Protein AF-K0KFV4-F1 (afdb_monomer_lite)

Secondary structure (DSSP, 8-state):
------------------PPPPP----SEEEEEEEEE-S-TTTTTPEEEEEEEETTEEEEEEESSPPPEEEETTTTEEEE--S-SS-EEEEE--SSSS-BEEEEPPPS-PPPEEEETTEEEETTB--EEEEE----TT-GGGTS-EEEEPPTT----TT-EEEEEEEEEEEE-

Sequence (173 aa):
MKLSTVLTLAVSIIGYASAAPAPFTPDPVNNVQFFVESENPNVQGKSLHHRHEGAAVDFVFLGDAPATFKYDYKTDVITADVGTEYPLYFSVLSGVEFPTLQVSAASSYYTKWAVEDGYLTGNGSSNFIAAKNTGDPYNYSKDSFQVALFPEGGIPGRYVTDVTDVKIKVVYV

Radius of gyration: 25.88 Å; chains: 1; bounding box: 90×56×62 Å

Foldseek 3Di:
DDDDDDDDDDDDDPDDPPDDPDPDDDDQKFKKWKFKPFPDPVRHGWTWDWADLDPQKTFIFTHNDTFIWIAGPVQQWIWHCPPDPDTWTFAWCPPDLFRTTMTGHDDPDGWRWDQDPQWIDTPNFQFKKWWAPLPRNVRPSPPTTTIHTDDVPDDHDPRIHPITTIIMGMDTD

pLDDT: mean 85.55, std 17.02, range [38.97, 98.62]

Structure (mmCIF, N/CA/C/O backbone):
data_AF-K0KFV4-F1
#
_entry.id   AF-K0KFV4-F1
#
loop_
_atom_site.group_PDB
_atom_site.id
_atom_site.type_symbol
_atom_site.label_atom_id
_atom_site.label_alt_id
_atom_site.label_comp_id
_atom_site.label_asym_id
_atom_site.label_entity_id
_atom_site.label_seq_id
_atom_site.pdbx_PDB_ins_code
_atom_site.Cartn_x
_atom_site.Cartn_y
_atom_site.Cartn_z
_atom_site.occupancy
_atom_site.B_iso_or_equiv
_atom_site.auth_seq_id
_atom_site.auth_comp_id
_atom_site.auth_asym_id
_atom_site.auth_atom_id
_atom_site.pdbx_PDB_model_num
ATOM 1 N N . MET A 1 1 ? -73.639 -41.972 44.871 1.00 43.78 1 MET A N 1
ATOM 2 C CA . MET A 1 1 ? -73.043 -41.697 43.542 1.00 43.78 1 MET A CA 1
ATOM 3 C C . MET A 1 1 ? -72.152 -40.471 43.656 1.00 43.78 1 MET A C 1
ATOM 5 O O . MET A 1 1 ? -72.459 -39.595 44.449 1.00 43.78 1 MET A O 1
ATOM 9 N N . LYS A 1 2 ? -70.999 -40.513 42.988 1.00 41.69 2 LYS A N 1
ATOM 10 C CA . LYS A 1 2 ? -69.770 -39.762 43.288 1.00 41.69 2 LYS A CA 1
ATOM 11 C C . LYS A 1 2 ? -69.844 -38.283 42.863 1.00 41.69 2 LYS A C 1
ATOM 13 O O . LYS A 1 2 ? -70.244 -38.007 41.738 1.00 41.69 2 LYS A O 1
ATOM 18 N N . LEU A 1 3 ? -69.410 -37.374 43.744 1.00 42.06 3 LEU A N 1
ATOM 19 C CA . LEU A 1 3 ? -69.014 -36.002 43.402 1.00 42.06 3 LEU A CA 1
ATOM 20 C C . LEU A 1 3 ? -67.620 -36.048 42.761 1.00 42.06 3 LEU A C 1
ATOM 22 O O . LEU A 1 3 ? -66.689 -36.573 43.371 1.00 42.06 3 LEU A O 1
ATOM 26 N N . SER A 1 4 ? -67.478 -35.498 41.557 1.00 42.34 4 SER A N 1
ATOM 27 C CA . SER A 1 4 ? -66.183 -35.337 40.891 1.00 42.34 4 SER A CA 1
ATOM 28 C C . SER A 1 4 ? -65.688 -33.906 41.075 1.00 42.34 4 SER A C 1
ATOM 30 O O . SER A 1 4 ? -66.214 -32.973 40.474 1.00 42.34 4 SER A O 1
ATOM 32 N N . THR A 1 5 ? -64.674 -33.748 41.920 1.00 44.12 5 THR A N 1
ATOM 33 C CA . THR A 1 5 ? -63.885 -32.522 42.071 1.00 44.12 5 THR A CA 1
ATOM 34 C C . THR A 1 5 ? -63.001 -32.343 40.837 1.00 44.12 5 THR A C 1
ATOM 36 O O . THR A 1 5 ? -62.187 -33.213 40.533 1.00 44.12 5 THR A O 1
ATOM 39 N N . VAL A 1 6 ? -63.145 -31.222 40.130 1.00 42.00 6 VAL A N 1
ATOM 40 C CA . VAL A 1 6 ? -62.223 -30.819 39.059 1.00 42.00 6 VAL A CA 1
ATOM 41 C C . VAL A 1 6 ? -61.105 -29.993 39.693 1.00 42.00 6 VAL A C 1
ATOM 43 O O . VAL A 1 6 ? -61.365 -28.950 40.288 1.00 42.00 6 VAL A O 1
ATOM 46 N N . LEU A 1 7 ? -59.869 -30.483 39.601 1.00 40.75 7 LEU A N 1
ATOM 47 C CA . LEU A 1 7 ? -58.668 -29.784 40.052 1.00 40.75 7 LEU A CA 1
ATOM 48 C C . LEU A 1 7 ? -58.060 -29.041 38.854 1.00 40.75 7 LEU A C 1
ATOM 50 O O . LEU A 1 7 ? -57.550 -29.669 37.928 1.00 40.75 7 LEU A O 1
ATOM 54 N N . THR A 1 8 ? -58.127 -27.712 38.856 1.00 38.97 8 THR A N 1
ATOM 55 C CA . THR A 1 8 ? -57.483 -26.876 37.834 1.00 38.97 8 THR A CA 1
ATOM 56 C C . THR A 1 8 ? -56.013 -26.677 38.199 1.00 38.97 8 THR A C 1
ATOM 58 O O . THR A 1 8 ? -55.700 -26.049 39.208 1.00 38.97 8 THR A O 1
ATOM 61 N N . LEU A 1 9 ? -55.101 -27.208 37.383 1.00 41.72 9 LEU A N 1
ATOM 62 C CA . LEU A 1 9 ? -53.668 -26.916 37.461 1.00 41.72 9 LEU A CA 1
ATOM 63 C C . LEU A 1 9 ? -53.401 -25.532 36.853 1.00 41.72 9 LEU A C 1
ATOM 65 O O . LEU A 1 9 ? -53.598 -25.331 35.657 1.00 41.72 9 LEU A O 1
ATOM 69 N N . ALA A 1 10 ? -52.940 -24.583 37.667 1.00 44.22 10 ALA A N 1
ATOM 70 C CA . ALA A 1 10 ? -52.360 -23.339 37.173 1.00 44.22 10 ALA A CA 1
ATOM 71 C C . ALA A 1 10 ? -50.911 -23.610 36.738 1.00 44.22 10 ALA A C 1
ATOM 73 O O . ALA A 1 10 ? -50.056 -23.914 37.567 1.00 44.22 10 ALA A O 1
ATOM 74 N N . VAL A 1 11 ? -50.638 -23.518 35.436 1.00 48.72 11 VAL A N 1
ATOM 75 C CA . VAL A 1 11 ? -49.274 -23.523 34.893 1.00 48.72 11 VAL A CA 1
ATOM 76 C C . VAL A 1 11 ? -48.764 -22.085 34.915 1.00 48.72 11 VAL A C 1
ATOM 78 O O . VAL A 1 11 ? -49.285 -21.230 34.200 1.00 48.72 11 VAL A O 1
ATOM 81 N N . SER A 1 12 ? -47.758 -21.799 35.739 1.00 52.12 12 SER A N 1
ATOM 82 C CA . SER A 1 12 ? -47.008 -20.547 35.669 1.00 52.12 12 SER A CA 1
ATOM 83 C C . SER A 1 12 ? -45.965 -20.648 34.556 1.00 52.12 12 SER A C 1
ATOM 85 O O . SER A 1 12 ? -45.020 -21.431 34.625 1.00 52.12 12 SER A O 1
ATOM 87 N N . ILE A 1 13 ? -46.142 -19.852 33.504 1.00 51.62 13 ILE A N 1
ATOM 88 C CA . ILE A 1 13 ? -45.146 -19.699 32.445 1.00 51.62 13 ILE A CA 1
ATOM 89 C C . ILE A 1 13 ? -44.094 -18.722 32.976 1.00 51.62 13 ILE A C 1
ATOM 91 O O . ILE A 1 13 ? -44.358 -17.527 33.104 1.00 51.62 13 ILE A O 1
ATOM 95 N N . ILE A 1 14 ? -42.909 -19.224 33.325 1.00 54.97 14 ILE A N 1
ATOM 96 C CA . ILE A 1 14 ? -41.745 -18.372 33.580 1.00 54.97 14 ILE A CA 1
ATOM 97 C C . ILE A 1 14 ? -41.315 -17.822 32.218 1.00 54.97 14 ILE A C 1
ATOM 99 O O . ILE A 1 14 ? -40.733 -18.532 31.401 1.00 54.97 14 ILE A O 1
ATOM 103 N N . GLY A 1 15 ? -41.665 -16.566 31.947 1.00 43.72 15 GLY A N 1
ATOM 104 C CA . GLY A 1 15 ? -41.166 -15.843 30.787 1.00 43.72 15 GLY A CA 1
ATOM 105 C C . GLY A 1 15 ? -39.680 -15.564 30.968 1.00 43.72 15 GLY A C 1
ATOM 106 O O . GLY A 1 15 ? -39.303 -14.683 31.737 1.00 43.72 15 GLY A O 1
ATOM 107 N N . TYR A 1 16 ? -38.829 -16.298 30.255 1.00 49.50 16 TYR A N 1
ATOM 108 C CA . TYR A 1 16 ? -37.468 -15.845 30.009 1.00 49.50 16 TYR A CA 1
ATOM 109 C C . TYR A 1 16 ? -37.566 -14.666 29.042 1.00 49.50 16 TYR A C 1
ATOM 111 O O . TYR A 1 16 ? -37.815 -14.849 27.852 1.00 49.50 16 TYR A O 1
ATOM 119 N N . ALA A 1 17 ? -37.411 -13.444 29.548 1.00 55.28 17 ALA A N 1
ATOM 120 C CA . ALA A 1 17 ? -37.106 -12.317 28.684 1.00 55.28 17 ALA A CA 1
ATOM 121 C C . ALA A 1 17 ? -35.720 -12.584 28.083 1.00 55.28 17 ALA A C 1
ATOM 123 O O . ALA A 1 17 ? -34.704 -12.375 28.745 1.00 55.28 17 ALA A O 1
ATOM 124 N N . SER A 1 18 ? -35.658 -13.101 26.853 1.00 60.28 18 SER A N 1
ATOM 125 C CA . SER A 1 18 ? -34.411 -13.063 26.098 1.00 60.28 18 SER A CA 1
ATOM 126 C C . SER A 1 18 ? -34.146 -11.592 25.806 1.00 60.28 18 SER A C 1
ATOM 128 O O . SER A 1 18 ? -34.870 -10.981 25.015 1.00 60.28 18 SER A O 1
ATOM 130 N N . ALA A 1 19 ? -33.159 -11.000 26.477 1.00 64.50 19 ALA A N 1
ATOM 131 C CA . ALA A 1 19 ? -32.639 -9.710 26.056 1.00 64.50 19 ALA A CA 1
ATOM 132 C C . ALA A 1 19 ? -32.320 -9.814 24.558 1.00 64.50 19 ALA A C 1
ATOM 134 O O . ALA A 1 19 ? -31.672 -10.775 24.133 1.00 64.50 19 ALA A O 1
ATOM 135 N N . ALA A 1 20 ? -32.828 -8.874 23.758 1.00 66.00 20 ALA A N 1
ATOM 136 C CA . ALA A 1 20 ? -32.397 -8.760 22.373 1.00 66.00 20 ALA A CA 1
ATOM 137 C C . ALA A 1 20 ? -30.859 -8.705 22.368 1.00 66.00 20 ALA A C 1
ATOM 139 O O . ALA A 1 20 ? -30.292 -8.050 23.252 1.00 66.00 20 ALA A O 1
ATOM 140 N N . PRO A 1 21 ? -30.174 -9.406 21.445 1.00 56.97 21 PRO A N 1
ATOM 141 C CA . PRO A 1 21 ? -28.728 -9.295 21.349 1.00 56.97 21 PRO A CA 1
ATOM 142 C C . PRO A 1 21 ? -28.376 -7.812 21.241 1.00 56.97 21 PRO A C 1
ATOM 144 O O . PRO A 1 21 ? -29.021 -7.073 20.490 1.00 56.97 21 PRO A O 1
ATOM 147 N N . ALA A 1 22 ? -27.407 -7.367 22.044 1.00 53.81 22 ALA A N 1
ATOM 148 C CA . ALA A 1 22 ? -26.906 -6.007 21.947 1.00 53.81 22 ALA A CA 1
ATOM 149 C C . ALA A 1 22 ? -26.547 -5.726 20.475 1.00 53.81 22 ALA A C 1
ATOM 151 O O . ALA A 1 22 ? -26.015 -6.625 19.811 1.00 53.81 22 ALA A O 1
ATOM 152 N N . PRO A 1 23 ? -26.860 -4.532 19.938 1.00 61.06 23 PRO A N 1
ATOM 153 C CA . PRO A 1 23 ? -26.432 -4.179 18.594 1.00 61.06 23 PRO A CA 1
ATOM 154 C C . PRO A 1 23 ? -24.923 -4.398 18.498 1.00 61.06 23 PRO A C 1
ATOM 156 O O . PRO A 1 23 ? -24.191 -4.063 19.430 1.00 61.06 23 PRO A O 1
ATOM 159 N N . PHE A 1 24 ? -24.471 -4.995 17.396 1.00 57.28 24 PHE A N 1
ATOM 160 C CA . PHE A 1 24 ? -23.051 -5.138 17.108 1.00 57.28 24 PHE A CA 1
ATOM 161 C C . PHE A 1 24 ? -22.406 -3.749 17.164 1.00 57.28 24 PHE A C 1
ATOM 163 O O . PHE A 1 24 ? -22.603 -2.922 16.276 1.00 57.28 24 PHE A O 1
ATOM 170 N N . THR A 1 25 ? -21.678 -3.476 18.241 1.00 51.31 25 THR A N 1
ATOM 171 C CA . THR A 1 25 ? -20.702 -2.394 18.296 1.00 51.31 25 THR A CA 1
ATOM 172 C C . THR A 1 25 ? -19.400 -2.984 17.775 1.00 51.31 25 THR A C 1
ATOM 174 O O . THR A 1 25 ? -18.819 -3.802 18.493 1.00 51.31 25 THR A O 1
ATOM 177 N N . PRO A 1 26 ? -18.952 -2.644 16.552 1.00 54.62 26 PRO A N 1
ATOM 178 C CA . PRO A 1 26 ? -17.615 -3.021 16.117 1.00 54.62 26 PRO A CA 1
ATOM 179 C C . PRO A 1 26 ? -16.592 -2.527 17.148 1.00 54.62 26 PRO A C 1
ATOM 181 O O . PRO A 1 26 ? -16.799 -1.502 17.801 1.00 54.62 26 PRO A O 1
ATOM 184 N N . ASP A 1 27 ? -15.488 -3.247 17.312 1.00 61.19 27 ASP A N 1
ATOM 185 C CA . ASP A 1 27 ? -14.355 -2.783 18.120 1.00 61.19 27 ASP A CA 1
ATOM 186 C C . ASP A 1 27 ? -13.696 -1.593 17.394 1.00 61.19 27 ASP A C 1
ATOM 188 O O . ASP A 1 27 ? -13.533 -1.729 16.181 1.00 61.19 27 ASP A O 1
ATOM 192 N N . PRO A 1 28 ? -13.402 -0.417 18.014 1.00 76.62 28 PRO A N 1
ATOM 193 C CA . PRO A 1 28 ? -12.776 0.772 17.386 1.00 76.62 28 PRO A CA 1
ATOM 194 C C . PRO A 1 28 ? -11.650 0.476 16.407 1.00 76.62 28 PRO A C 1
ATOM 196 O O . PRO A 1 28 ? -11.439 1.202 15.437 1.00 76.62 28 PRO A O 1
ATOM 199 N N . VAL A 1 29 ? -10.926 -0.594 16.703 1.00 84.75 29 VAL A N 1
ATOM 200 C CA . VAL A 1 29 ? -9.755 -1.030 15.979 1.00 84.75 29 VAL A CA 1
ATOM 201 C C . VAL A 1 29 ? -9.970 -2.475 15.569 1.00 84.75 29 VAL A C 1
ATOM 203 O O . VAL A 1 29 ? -10.266 -3.317 16.411 1.00 84.75 29 VAL A O 1
ATOM 206 N N . ASN A 1 30 ? -9.806 -2.772 14.283 1.00 92.19 30 ASN A N 1
ATOM 207 C CA . ASN A 1 30 ? -9.942 -4.134 13.770 1.00 92.19 30 ASN A CA 1
ATOM 208 C C . ASN A 1 30 ? -8.645 -4.586 13.120 1.00 92.19 30 ASN A C 1
ATOM 210 O O . ASN A 1 30 ? -7.966 -3.792 12.463 1.00 92.19 30 ASN A O 1
ATOM 214 N N . ASN A 1 31 ? -8.333 -5.873 13.264 1.00 95.44 31 ASN A N 1
ATOM 215 C CA . ASN A 1 31 ? -7.305 -6.474 12.438 1.00 95.44 31 ASN A CA 1
ATOM 216 C C . ASN A 1 31 ? -7.851 -6.643 11.021 1.00 95.44 31 ASN A C 1
ATOM 218 O O . ASN A 1 31 ? -8.980 -7.095 10.818 1.00 95.44 31 ASN A O 1
ATOM 222 N N . VAL A 1 32 ? -7.045 -6.258 10.042 1.00 97.31 32 VAL A N 1
ATOM 223 C CA . VAL A 1 32 ? -7.392 -6.328 8.629 1.00 97.31 32 VAL A CA 1
ATOM 224 C C . VAL A 1 32 ? -6.245 -6.910 7.821 1.00 97.31 32 VAL A C 1
ATOM 226 O O . VAL A 1 32 ? -5.068 -6.743 8.145 1.00 97.31 32 VAL A O 1
ATOM 229 N N . GLN A 1 33 ? -6.613 -7.580 6.740 1.00 98.25 33 GLN A N 1
ATOM 230 C CA . GLN A 1 33 ? -5.727 -8.051 5.690 1.00 98.25 33 GLN A CA 1
ATOM 231 C C . GLN A 1 33 ? -6.226 -7.519 4.349 1.00 98.25 33 GLN A C 1
ATOM 233 O O . GLN A 1 33 ? -7.419 -7.264 4.165 1.00 98.25 33 GLN A O 1
ATOM 238 N N . PHE A 1 34 ? -5.303 -7.353 3.409 1.00 98.56 34 PHE A N 1
ATOM 239 C CA . PHE A 1 34 ? -5.579 -6.721 2.126 1.00 98.56 34 PHE A CA 1
ATOM 240 C C . PHE A 1 34 ? -5.280 -7.664 0.972 1.00 98.56 34 PHE A C 1
ATOM 242 O O . PHE A 1 34 ? -4.218 -8.290 0.944 1.00 98.56 34 PHE A O 1
ATOM 249 N N . PHE A 1 35 ? -6.194 -7.717 0.006 1.00 98.62 35 PHE A N 1
ATOM 250 C CA . PHE A 1 35 ? -6.098 -8.568 -1.177 1.00 98.62 35 PHE A CA 1
ATOM 251 C C . PHE A 1 35 ? -6.390 -7.772 -2.445 1.00 98.62 35 PHE A C 1
ATOM 253 O O . PHE A 1 35 ? -7.234 -6.881 -2.448 1.00 98.62 35 PHE A O 1
ATOM 260 N N . VAL A 1 36 ? -5.700 -8.104 -3.528 1.00 98.44 36 VAL A N 1
ATOM 261 C CA . VAL A 1 36 ? -5.855 -7.456 -4.827 1.00 98.44 36 VAL A CA 1
ATOM 262 C C . VAL A 1 36 ? -7.023 -8.052 -5.597 1.00 98.44 36 VAL A C 1
ATOM 264 O O . VAL A 1 36 ? -7.137 -9.270 -5.746 1.00 98.44 36 VAL A O 1
ATOM 267 N N . GLU A 1 37 ? -7.834 -7.167 -6.163 1.00 98.56 37 GLU A N 1
ATOM 268 C CA . GLU A 1 37 ? -8.728 -7.457 -7.276 1.00 98.56 37 GLU A CA 1
ATOM 269 C C . GLU A 1 37 ? -8.249 -6.700 -8.525 1.00 98.56 37 GLU A C 1
ATOM 271 O O . GLU A 1 37 ? -7.989 -5.499 -8.471 1.00 98.56 37 GLU A O 1
ATOM 276 N N . SER A 1 38 ? -8.071 -7.404 -9.640 1.00 98.12 38 SER A N 1
ATOM 277 C CA . SER A 1 38 ? -7.545 -6.882 -10.900 1.00 98.12 38 SER A CA 1
ATOM 278 C C . SER A 1 38 ? -7.939 -7.787 -12.067 1.00 98.12 38 SER A C 1
ATOM 280 O O . SER A 1 38 ? -8.116 -8.994 -11.911 1.00 98.12 38 SER A O 1
ATOM 282 N N . GLU A 1 39 ? -8.005 -7.222 -13.268 1.00 97.75 39 GLU A N 1
ATOM 283 C CA . GLU A 1 39 ? -8.166 -8.002 -14.500 1.00 97.75 39 GLU A CA 1
ATOM 284 C C . GLU A 1 39 ? -6.880 -8.756 -14.884 1.00 97.75 39 GLU A C 1
ATOM 286 O O . GLU A 1 39 ? -6.924 -9.699 -15.675 1.00 97.75 39 GLU A O 1
ATOM 291 N N . ASN A 1 40 ? -5.729 -8.377 -14.315 1.00 97.38 40 ASN A N 1
ATOM 292 C CA . ASN A 1 40 ? -4.458 -9.042 -14.570 1.00 97.38 40 ASN A CA 1
ATOM 293 C C . ASN A 1 40 ? -4.323 -10.316 -13.707 1.00 97.38 40 ASN A C 1
ATOM 295 O O . ASN A 1 40 ? -4.149 -10.230 -12.484 1.00 97.38 40 ASN A O 1
ATOM 299 N N . PRO A 1 41 ? -4.318 -11.516 -14.320 1.00 96.81 41 PRO A N 1
ATOM 300 C CA . PRO A 1 41 ? -4.304 -12.780 -13.585 1.00 96.81 41 PRO A CA 1
ATOM 301 C C . PRO A 1 41 ? -3.007 -13.015 -12.801 1.00 96.81 41 PRO A C 1
ATOM 303 O O . PRO A 1 41 ? -2.994 -13.834 -11.888 1.00 96.81 41 PRO A O 1
ATOM 306 N N . ASN A 1 42 ? -1.920 -12.305 -13.120 1.00 95.56 42 ASN A N 1
ATOM 307 C CA . ASN A 1 42 ? -0.652 -12.439 -12.400 1.00 95.56 42 ASN A CA 1
ATOM 308 C C . ASN A 1 42 ? -0.690 -11.794 -11.005 1.00 95.56 42 ASN A C 1
ATOM 310 O O . ASN A 1 42 ? 0.140 -12.128 -10.156 1.00 95.56 42 ASN A O 1
ATOM 314 N N . VAL A 1 43 ? -1.625 -10.867 -10.773 1.00 97.81 43 VAL A N 1
ATOM 315 C CA . VAL A 1 43 ? -1.764 -10.137 -9.502 1.00 97.81 43 VAL A CA 1
ATOM 316 C C . VAL A 1 43 ? -3.102 -10.384 -8.807 1.00 97.81 43 VAL A C 1
ATOM 318 O O . VAL A 1 43 ? -3.199 -10.165 -7.602 1.00 97.81 43 VAL A O 1
ATOM 321 N N . GLN A 1 44 ? -4.116 -10.864 -9.532 1.00 98.31 44 GLN A N 1
ATOM 322 C CA . GLN A 1 44 ? -5.430 -11.189 -8.983 1.00 98.31 44 GLN A CA 1
ATOM 323 C C . GLN A 1 44 ? -5.327 -12.106 -7.757 1.00 98.31 44 GLN A C 1
ATOM 325 O O . GLN A 1 44 ? -4.716 -13.172 -7.804 1.00 98.31 44 GLN A O 1
ATOM 330 N N . GLY A 1 45 ? -5.971 -11.706 -6.659 1.00 98.19 45 GLY A N 1
ATOM 331 C CA . GLY A 1 45 ? -6.039 -12.476 -5.419 1.00 98.19 45 GLY A CA 1
ATOM 332 C C . GLY A 1 45 ? -4.768 -12.453 -4.566 1.00 98.19 45 GLY A C 1
ATOM 333 O O . GLY A 1 45 ? -4.790 -13.003 -3.466 1.00 98.19 45 GLY A O 1
ATOM 334 N N . LYS A 1 46 ? -3.682 -11.808 -5.015 1.00 98.50 46 LYS A N 1
ATOM 335 C CA . LYS A 1 46 ? -2.475 -11.639 -4.193 1.00 98.50 46 LYS A CA 1
ATOM 336 C C . LYS A 1 46 ? -2.749 -10.731 -3.003 1.00 98.50 46 LYS A C 1
ATOM 338 O O . LYS A 1 46 ? -3.545 -9.799 -3.088 1.00 98.50 46 LYS A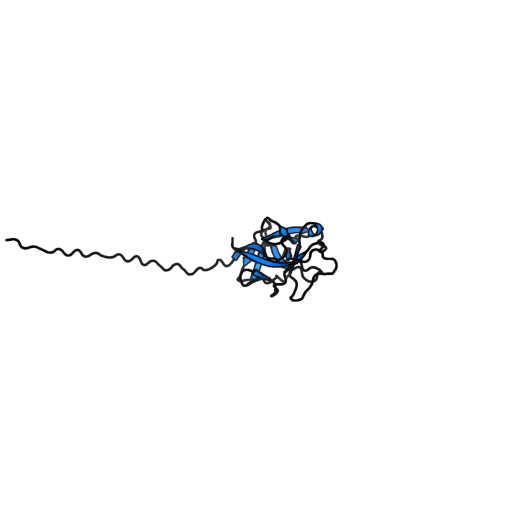 O 1
ATOM 343 N N . SER A 1 47 ? -2.072 -10.986 -1.894 1.00 98.31 47 SER A N 1
ATOM 344 C CA . SER A 1 47 ? -2.175 -10.180 -0.685 1.00 98.31 47 SER A CA 1
ATOM 345 C C . SER A 1 47 ? -1.140 -9.063 -0.647 1.00 98.31 47 SER A C 1
ATOM 347 O O . SER A 1 47 ? -0.065 -9.172 -1.244 1.00 98.31 47 SER A O 1
ATOM 349 N N . LEU A 1 48 ? -1.421 -8.017 0.130 1.00 98.38 48 LEU A N 1
ATOM 350 C CA . LEU A 1 48 ? -0.399 -7.039 0.491 1.00 98.38 48 LEU A CA 1
ATOM 351 C C . LEU A 1 48 ? 0.489 -7.589 1.608 1.00 98.38 48 LEU A C 1
ATOM 353 O O . LEU A 1 48 ? 0.011 -8.111 2.617 1.00 98.38 48 LEU A O 1
ATOM 357 N N . HIS A 1 49 ? 1.792 -7.419 1.432 1.00 96.25 49 HIS A N 1
ATOM 358 C CA . HIS A 1 49 ? 2.801 -7.610 2.465 1.00 96.25 49 HIS A CA 1
ATOM 359 C C . HIS A 1 49 ? 3.820 -6.475 2.376 1.00 96.25 49 HIS A C 1
ATOM 361 O O . HIS A 1 49 ? 3.826 -5.718 1.408 1.00 96.25 49 HIS A O 1
ATOM 367 N N . HIS A 1 50 ? 4.658 -6.325 3.393 1.00 94.19 50 HIS A N 1
ATOM 368 C CA . HIS A 1 50 ? 5.653 -5.261 3.459 1.00 94.19 50 HIS A CA 1
ATOM 369 C C . HIS A 1 50 ? 7.042 -5.863 3.644 1.00 94.19 50 HIS A C 1
ATOM 371 O O . HIS A 1 50 ? 7.194 -6.940 4.227 1.00 94.19 50 HIS A O 1
ATOM 377 N N . ARG A 1 51 ? 8.044 -5.197 3.072 1.00 93.81 51 ARG A N 1
ATOM 378 C CA . ARG A 1 51 ? 9.433 -5.642 3.080 1.00 93.81 51 ARG A CA 1
ATOM 379 C C . ARG A 1 51 ? 10.355 -4.470 3.367 1.00 93.81 51 ARG A C 1
ATOM 381 O O . ARG A 1 51 ? 10.162 -3.387 2.827 1.00 93.81 51 ARG A O 1
ATOM 388 N N . HIS A 1 52 ? 11.366 -4.723 4.189 1.00 91.56 52 HIS A N 1
ATOM 389 C CA . HIS A 1 52 ? 12.308 -3.708 4.632 1.00 91.56 52 HIS A CA 1
ATOM 390 C C . HIS A 1 52 ? 13.166 -3.133 3.500 1.00 91.56 52 HIS A C 1
ATOM 392 O O . HIS A 1 52 ? 13.900 -3.875 2.851 1.00 91.56 52 HIS A O 1
ATOM 398 N N . GLU A 1 53 ? 13.123 -1.810 3.331 1.00 87.56 53 GLU A N 1
ATOM 399 C CA . GLU A 1 53 ? 13.837 -1.042 2.292 1.00 87.56 53 GLU A CA 1
ATOM 400 C C . GLU A 1 53 ? 14.956 -0.156 2.867 1.00 87.56 53 GLU A C 1
ATOM 402 O O . GLU A 1 53 ? 15.609 0.601 2.150 1.00 87.56 53 GLU A O 1
ATOM 407 N N . GLY A 1 54 ? 15.206 -0.256 4.177 1.00 83.12 54 GLY A N 1
ATOM 408 C CA . GLY A 1 54 ? 16.181 0.565 4.895 1.00 83.12 54 GLY A CA 1
ATOM 409 C C . GLY A 1 54 ? 15.548 1.737 5.648 1.00 83.12 54 GLY A C 1
ATOM 410 O O . GLY A 1 54 ? 14.345 1.957 5.602 1.00 83.12 54 GLY A O 1
ATOM 411 N N . ALA A 1 55 ? 16.366 2.472 6.412 1.00 80.12 55 ALA A N 1
ATOM 412 C CA . ALA A 1 55 ? 15.968 3.675 7.167 1.00 80.12 55 ALA A CA 1
ATOM 413 C C . ALA A 1 55 ? 14.683 3.541 8.022 1.00 80.12 55 ALA A C 1
ATOM 415 O O . ALA A 1 55 ? 13.970 4.522 8.218 1.00 80.12 55 ALA A O 1
ATOM 416 N N . ALA A 1 56 ? 14.406 2.340 8.550 1.00 81.38 56 ALA A N 1
ATOM 417 C CA . ALA A 1 56 ? 13.171 2.015 9.280 1.00 81.38 56 ALA A CA 1
ATOM 418 C C . ALA A 1 56 ? 11.875 2.230 8.462 1.00 81.38 56 ALA A C 1
ATOM 420 O O . ALA A 1 56 ? 10.839 2.619 9.007 1.00 81.38 56 ALA A O 1
ATOM 421 N N . VAL A 1 57 ? 11.948 1.978 7.154 1.00 88.56 57 VAL A N 1
ATOM 422 C CA . VAL A 1 57 ? 10.824 1.997 6.219 1.00 88.56 57 VAL A CA 1
ATOM 423 C C . VAL A 1 57 ? 10.724 0.641 5.535 1.00 88.56 57 VAL A C 1
ATOM 425 O O . VAL A 1 57 ? 11.722 0.084 5.071 1.00 88.56 57 VAL A O 1
ATOM 428 N N . ASP A 1 58 ? 9.496 0.154 5.424 1.00 93.62 58 ASP A N 1
ATOM 429 C CA . ASP A 1 58 ? 9.164 -1.016 4.633 1.00 93.62 58 ASP A CA 1
ATOM 430 C C . ASP A 1 58 ? 8.242 -0.588 3.487 1.00 93.62 58 ASP A C 1
ATOM 432 O O . ASP A 1 58 ? 7.257 0.116 3.713 1.00 93.62 58 ASP A O 1
ATOM 436 N N . PHE A 1 59 ? 8.523 -1.005 2.254 1.00 95.44 59 PHE A N 1
ATOM 437 C CA . PHE A 1 59 ? 7.601 -0.801 1.131 1.00 95.44 59 PHE A CA 1
ATOM 438 C C . PHE A 1 59 ? 6.670 -1.991 0.965 1.00 95.44 59 PHE A C 1
ATOM 440 O O . PHE A 1 59 ? 6.959 -3.108 1.398 1.00 95.44 59 PHE A O 1
ATOM 447 N N . VAL A 1 60 ? 5.515 -1.729 0.361 1.00 97.50 60 VAL A N 1
ATOM 448 C CA . VAL A 1 60 ? 4.436 -2.705 0.232 1.00 97.50 60 VAL A CA 1
ATOM 449 C C . VAL A 1 60 ? 4.464 -3.340 -1.150 1.00 97.50 60 VAL A C 1
ATOM 451 O O . VAL A 1 60 ? 4.455 -2.659 -2.178 1.00 97.50 60 VAL A O 1
ATOM 454 N N . PHE A 1 61 ? 4.437 -4.667 -1.157 1.00 98.25 61 PHE A N 1
ATOM 455 C CA . PHE A 1 61 ? 4.497 -5.499 -2.347 1.00 98.25 61 PHE A CA 1
ATOM 456 C C . PHE A 1 61 ? 3.352 -6.518 -2.366 1.00 98.25 61 PHE A C 1
ATOM 458 O O . PHE A 1 61 ? 2.741 -6.836 -1.340 1.00 98.25 61 PHE A O 1
ATOM 465 N N . LEU A 1 62 ? 3.077 -7.070 -3.546 1.00 98.38 62 LEU A N 1
ATOM 466 C CA . LEU A 1 62 ? 2.145 -8.182 -3.719 1.00 98.38 62 LEU A CA 1
ATOM 467 C C . LEU A 1 62 ? 2.828 -9.515 -3.430 1.00 98.38 62 LEU A C 1
ATOM 469 O O . LEU A 1 62 ? 3.908 -9.791 -3.949 1.00 98.38 62 LEU A O 1
ATOM 473 N N . GLY A 1 63 ? 2.178 -10.358 -2.634 1.00 96.25 63 GLY A N 1
ATOM 474 C CA . GLY A 1 63 ? 2.662 -11.686 -2.265 1.00 96.25 63 GLY A CA 1
ATOM 475 C C . GLY A 1 63 ? 1.514 -12.656 -2.008 1.00 96.25 63 GLY A C 1
ATOM 476 O O . GLY A 1 63 ? 0.360 -12.342 -2.282 1.00 96.25 63 GLY A O 1
ATOM 477 N N . ASP A 1 64 ? 1.838 -13.838 -1.488 1.00 94.19 64 ASP A N 1
ATOM 478 C CA . ASP A 1 64 ? 0.847 -14.892 -1.207 1.00 94.19 64 ASP A CA 1
ATOM 479 C C . ASP A 1 64 ? 0.590 -15.082 0.303 1.00 94.19 64 ASP A C 1
ATOM 481 O O . ASP A 1 64 ? -0.293 -15.839 0.699 1.00 94.19 64 ASP A O 1
ATOM 485 N N . ALA A 1 65 ? 1.356 -14.388 1.152 1.00 95.38 65 ALA A N 1
ATOM 486 C CA . ALA A 1 65 ? 1.189 -14.374 2.601 1.00 95.38 65 ALA A CA 1
ATOM 487 C C . ALA A 1 65 ? 0.723 -12.977 3.050 1.00 95.38 65 ALA A C 1
ATOM 489 O O . ALA A 1 65 ? 1.500 -12.023 2.932 1.00 95.38 65 ALA A O 1
ATOM 490 N N . PRO A 1 66 ? -0.520 -12.822 3.543 1.00 96.19 66 PRO A N 1
ATOM 491 C CA . PRO A 1 66 ? -1.035 -11.518 3.935 1.00 96.19 66 PRO A CA 1
ATOM 492 C C . PRO A 1 66 ? -0.348 -11.012 5.201 1.00 96.19 66 PRO A C 1
ATOM 494 O O . PRO A 1 66 ? -0.220 -11.738 6.188 1.00 96.19 66 PRO A O 1
ATOM 497 N N . ALA A 1 67 ? 0.042 -9.739 5.191 1.00 95.62 67 ALA A N 1
ATOM 498 C CA . ALA A 1 67 ? 0.362 -9.030 6.421 1.00 95.62 67 ALA A CA 1
ATOM 499 C C . ALA A 1 67 ? -0.932 -8.621 7.142 1.00 95.62 67 ALA A C 1
ATOM 501 O O . ALA A 1 67 ? -1.912 -8.228 6.505 1.00 95.62 67 ALA A O 1
ATOM 502 N N . THR A 1 68 ? -0.918 -8.696 8.472 1.00 95.88 68 THR A N 1
ATOM 503 C CA . THR A 1 68 ? -2.015 -8.214 9.317 1.00 95.88 68 THR A CA 1
ATOM 504 C C . THR A 1 68 ? -1.733 -6.784 9.759 1.00 95.88 68 THR A C 1
ATOM 506 O O . THR A 1 68 ? -0.665 -6.487 10.294 1.00 95.88 68 THR A O 1
ATOM 509 N N . PHE A 1 69 ? -2.718 -5.913 9.574 1.00 95.50 69 PHE A N 1
ATOM 510 C CA . PHE A 1 69 ? -2.688 -4.513 9.978 1.00 95.50 69 PHE A CA 1
ATOM 511 C C . PHE A 1 69 ? -3.805 -4.227 10.979 1.00 95.50 69 PHE A C 1
ATOM 513 O O . PHE A 1 69 ? -4.762 -4.988 11.077 1.00 95.50 69 PHE A O 1
ATOM 520 N N . LYS A 1 70 ? -3.710 -3.111 11.697 1.00 94.94 70 LYS A N 1
ATOM 521 C CA . LYS A 1 70 ? -4.757 -2.600 12.588 1.00 94.94 70 LYS A CA 1
ATOM 522 C C . LYS A 1 70 ? -5.362 -1.347 11.978 1.00 94.94 70 LYS A C 1
ATOM 524 O O . LYS A 1 70 ? -4.647 -0.359 11.812 1.00 94.94 70 LYS A O 1
ATOM 529 N N . TYR A 1 71 ? -6.651 -1.386 11.664 1.00 94.75 71 TYR A N 1
ATOM 530 C CA . TYR A 1 71 ? -7.402 -0.240 11.158 1.00 94.75 71 TYR A CA 1
ATOM 531 C C . TYR A 1 71 ? -8.253 0.378 12.268 1.00 94.75 71 TYR A C 1
ATOM 533 O O . TYR A 1 71 ? -9.129 -0.291 12.815 1.00 94.75 71 TYR A O 1
ATOM 541 N N . ASP A 1 72 ? -7.985 1.645 12.584 1.00 93.31 72 ASP A N 1
ATOM 542 C CA . ASP A 1 72 ? -8.771 2.470 13.501 1.00 93.31 72 ASP A CA 1
ATOM 543 C C . ASP A 1 72 ? -9.698 3.389 12.700 1.00 93.31 72 ASP A C 1
ATOM 545 O O . ASP A 1 72 ? -9.263 4.369 12.094 1.00 93.31 72 ASP A O 1
ATOM 549 N N . TYR A 1 73 ? -10.993 3.089 12.730 1.00 90.31 73 TYR A N 1
ATOM 550 C CA . TYR A 1 73 ? -12.013 3.845 12.000 1.00 90.31 73 TYR A CA 1
ATOM 551 C C . TYR A 1 73 ? -12.437 5.147 12.688 1.00 90.31 73 TYR A C 1
ATOM 553 O O . TYR A 1 73 ? -13.244 5.896 12.148 1.00 90.31 73 TYR A O 1
ATOM 561 N N . LYS A 1 74 ? -11.966 5.425 13.910 1.00 90.62 74 LYS A N 1
ATOM 562 C CA . LYS A 1 74 ? -12.190 6.732 14.547 1.00 90.62 74 LYS A CA 1
ATOM 563 C C . LYS A 1 74 ? -11.176 7.754 14.068 1.00 90.62 74 LYS A C 1
ATOM 565 O O . LYS A 1 74 ? -11.467 8.948 14.054 1.00 90.62 74 LYS A O 1
ATOM 570 N N . THR A 1 75 ? -9.968 7.290 13.761 1.00 91.12 75 THR A N 1
ATOM 571 C CA . THR A 1 75 ? -8.852 8.148 13.359 1.00 91.12 75 THR A CA 1
ATOM 572 C C . THR A 1 75 ? -8.507 8.030 11.877 1.00 91.12 75 THR A C 1
ATOM 574 O O . THR A 1 75 ? -7.742 8.865 11.384 1.00 91.12 75 THR A O 1
ATOM 577 N N . ASP A 1 76 ? -9.098 7.064 11.169 1.00 93.81 76 ASP A N 1
ATOM 578 C CA . ASP A 1 76 ? -8.849 6.727 9.763 1.00 93.81 76 ASP A CA 1
ATOM 579 C C . ASP A 1 76 ? -7.386 6.354 9.505 1.00 93.81 76 ASP A C 1
ATOM 581 O O . ASP A 1 76 ? -6.797 6.707 8.482 1.00 93.81 76 ASP A O 1
ATOM 585 N N . VAL A 1 77 ? -6.769 5.680 10.476 1.00 93.81 77 VAL A N 1
ATOM 586 C CA . VAL A 1 77 ? -5.353 5.312 10.446 1.00 93.81 77 VAL A CA 1
ATOM 587 C C . VAL A 1 77 ? -5.207 3.798 10.415 1.00 93.81 77 VAL A C 1
ATOM 589 O O . VAL A 1 77 ? -5.882 3.070 11.143 1.00 93.81 77 VAL A O 1
ATOM 592 N N . ILE A 1 78 ? -4.274 3.328 9.588 1.00 95.25 78 ILE A N 1
ATOM 593 C CA . ILE A 1 78 ? -3.850 1.931 9.547 1.00 95.25 78 ILE A CA 1
ATOM 594 C C . ILE A 1 78 ? -2.428 1.843 10.098 1.00 95.25 78 ILE A C 1
ATOM 596 O O . ILE A 1 78 ? -1.546 2.606 9.701 1.00 95.25 78 ILE A O 1
ATOM 600 N N . THR A 1 79 ? -2.201 0.897 11.005 1.00 93.81 79 THR A N 1
ATOM 601 C CA . THR A 1 79 ? -0.883 0.614 11.587 1.00 93.81 79 THR A CA 1
ATOM 602 C C . THR A 1 79 ? -0.479 -0.838 11.376 1.00 93.81 79 THR A C 1
ATOM 604 O O . THR A 1 79 ? -1.327 -1.712 11.197 1.00 93.81 79 THR A O 1
ATOM 607 N N . ALA A 1 80 ? 0.823 -1.098 11.398 1.00 91.25 80 ALA A N 1
ATOM 608 C CA . ALA A 1 80 ? 1.402 -2.432 11.398 1.00 91.25 80 ALA A CA 1
ATOM 609 C C . ALA A 1 80 ? 2.204 -2.641 12.686 1.00 91.25 80 ALA A C 1
ATOM 611 O O . ALA A 1 80 ? 2.873 -1.724 13.172 1.00 91.25 80 ALA A O 1
ATOM 612 N N . ASP A 1 81 ? 2.133 -3.855 13.225 1.00 83.56 81 ASP A N 1
ATOM 613 C CA . ASP A 1 81 ? 2.995 -4.291 14.318 1.00 83.56 81 ASP A CA 1
ATOM 614 C C . ASP A 1 81 ? 4.189 -5.041 13.725 1.00 83.56 81 ASP A C 1
ATOM 616 O O . ASP A 1 81 ? 4.037 -6.130 13.172 1.00 83.56 81 ASP A O 1
ATOM 620 N N . VAL A 1 82 ? 5.368 -4.431 13.814 1.00 75.25 82 VAL A N 1
ATOM 621 C CA . VAL A 1 82 ? 6.630 -5.014 13.337 1.00 75.25 82 VAL A CA 1
ATOM 622 C C . VAL A 1 82 ? 7.573 -5.357 14.496 1.00 75.25 82 VAL A C 1
ATOM 624 O O . VAL A 1 82 ? 8.785 -5.448 14.314 1.00 75.25 82 VAL A O 1
ATOM 627 N N . GLY A 1 83 ? 7.037 -5.525 15.712 1.00 73.38 83 GLY A N 1
ATOM 628 C CA . GLY A 1 83 ? 7.834 -5.835 16.903 1.00 73.38 83 GLY A CA 1
ATOM 629 C C . GLY A 1 83 ? 8.630 -4.647 17.454 1.00 73.38 83 GLY A C 1
ATOM 630 O O . GLY A 1 83 ? 9.599 -4.840 18.190 1.00 73.38 83 GLY A O 1
ATOM 631 N N . THR A 1 84 ? 8.243 -3.421 17.098 1.00 70.62 84 THR A N 1
ATOM 632 C CA . THR A 1 84 ? 8.800 -2.172 17.632 1.00 70.62 84 THR A CA 1
ATOM 633 C C . THR A 1 84 ? 7.958 -1.638 18.793 1.00 70.62 84 THR A C 1
ATOM 635 O O . THR A 1 84 ? 6.761 -1.889 18.873 1.00 70.62 84 THR A O 1
ATOM 638 N N . GLU A 1 85 ? 8.567 -0.848 19.685 1.00 74.69 85 GLU A N 1
ATOM 639 C CA . GLU A 1 85 ? 7.871 -0.232 20.835 1.00 74.69 85 GLU A CA 1
ATOM 640 C C . GLU A 1 85 ? 6.790 0.787 20.416 1.00 74.69 85 GLU A C 1
ATOM 642 O O . GLU A 1 85 ? 5.864 1.074 21.171 1.00 74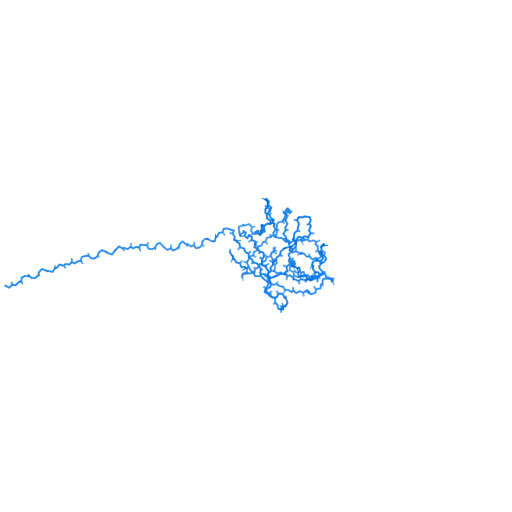.69 85 GLU A O 1
ATOM 647 N N . TYR A 1 86 ? 6.877 1.300 19.186 1.00 74.25 86 TYR A N 1
ATOM 648 C CA . TYR A 1 86 ? 5.932 2.254 18.611 1.00 74.25 86 TYR A CA 1
ATOM 649 C C . TYR A 1 86 ? 5.245 1.654 17.381 1.00 74.25 86 TYR A C 1
ATOM 651 O O . TYR A 1 86 ? 5.897 0.918 16.632 1.00 74.25 86 TYR A O 1
ATOM 659 N N . PRO A 1 87 ? 3.962 1.982 17.135 1.00 78.88 87 PRO A N 1
ATOM 660 C CA . PRO A 1 87 ? 3.276 1.548 15.928 1.00 78.88 87 PRO A CA 1
ATOM 661 C C . PRO A 1 87 ? 3.909 2.197 14.697 1.00 78.88 87 PRO A C 1
ATOM 663 O O . PRO A 1 87 ? 4.201 3.398 14.695 1.00 78.88 87 PRO A O 1
ATOM 666 N N . LEU A 1 88 ? 4.080 1.408 13.638 1.00 90.38 88 LEU A N 1
ATOM 667 C CA . LEU A 1 88 ? 4.399 1.934 12.316 1.00 90.38 88 LEU A CA 1
ATOM 668 C C . LEU A 1 88 ? 3.114 2.138 11.524 1.00 90.38 88 LEU A C 1
ATOM 670 O O . LEU A 1 88 ? 2.139 1.406 11.686 1.00 90.38 88 LEU A O 1
ATOM 674 N N . TYR A 1 89 ? 3.113 3.143 10.664 1.00 93.31 89 TYR A N 1
ATOM 675 C CA . TYR A 1 89 ? 1.927 3.609 9.969 1.00 93.31 89 TYR A CA 1
ATOM 676 C C . TYR A 1 89 ? 1.956 3.165 8.519 1.00 93.31 89 TYR A C 1
ATOM 678 O O . TYR A 1 89 ? 2.921 3.424 7.798 1.00 93.31 89 TYR A O 1
ATOM 686 N N . PHE A 1 90 ? 0.866 2.535 8.093 1.00 94.94 90 PHE A N 1
ATOM 687 C CA . PHE A 1 90 ? 0.618 2.237 6.695 1.00 94.94 90 PHE A CA 1
ATOM 688 C C . PHE A 1 90 ? 0.191 3.532 5.996 1.00 94.94 90 PHE A C 1
ATOM 690 O O . PHE A 1 90 ? -0.802 4.157 6.373 1.00 94.94 90 PHE A O 1
ATOM 697 N N . SER A 1 91 ? 0.984 3.989 5.034 1.00 95.00 91 SER A N 1
ATOM 698 C CA . SER A 1 91 ? 0.855 5.316 4.429 1.00 95.00 91 SER A CA 1
ATOM 699 C C . SER A 1 91 ? 1.337 5.333 2.980 1.00 95.00 91 SER A C 1
ATOM 701 O O . SER A 1 91 ? 1.892 4.355 2.486 1.00 95.00 91 SER A O 1
ATOM 703 N N . VAL A 1 92 ? 1.108 6.451 2.296 1.00 94.19 92 VAL A N 1
ATOM 704 C CA . VAL A 1 92 ? 1.598 6.716 0.940 1.00 94.19 92 VAL A CA 1
ATOM 705 C C . VAL A 1 92 ? 2.829 7.613 1.014 1.00 94.19 92 VAL A C 1
ATOM 707 O O . VAL A 1 92 ? 2.747 8.739 1.514 1.00 94.19 92 VAL A O 1
ATOM 710 N N . LEU A 1 93 ? 3.950 7.1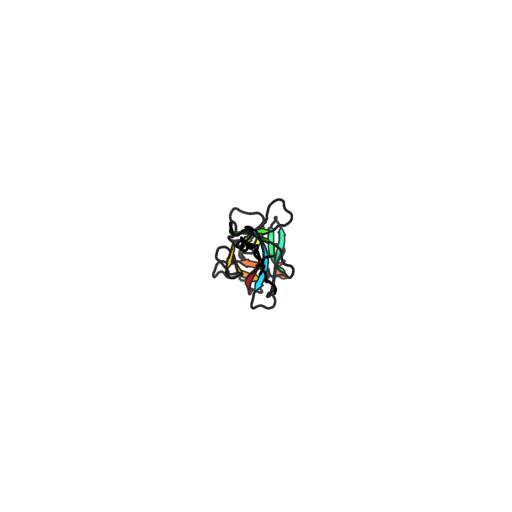68 0.449 1.00 91.56 93 LEU A N 1
ATOM 711 C CA . LEU A 1 93 ? 5.106 8.023 0.210 1.00 91.56 93 LEU A CA 1
ATOM 712 C C . LEU A 1 93 ? 4.785 8.988 -0.934 1.00 91.56 93 LEU A C 1
ATOM 714 O O . LEU A 1 93 ? 4.783 8.615 -2.101 1.00 91.56 93 LEU A O 1
ATOM 718 N N . SER A 1 94 ? 4.481 10.238 -0.603 1.00 86.12 94 SER A N 1
ATOM 719 C CA . SER A 1 94 ? 4.118 11.263 -1.589 1.00 86.12 94 SER A CA 1
ATOM 720 C C . SER A 1 94 ? 5.339 12.045 -2.088 1.00 86.12 94 SER A C 1
ATOM 722 O O . SER A 1 94 ? 6.373 12.092 -1.426 1.00 86.12 94 SER A O 1
ATOM 724 N N . GLY A 1 95 ? 5.212 12.709 -3.243 1.00 83.12 95 GLY A N 1
ATOM 725 C CA . GLY A 1 95 ? 6.268 13.576 -3.793 1.00 83.12 95 GLY A CA 1
ATOM 726 C C . GLY A 1 95 ? 7.412 12.838 -4.500 1.00 83.12 95 GLY A C 1
ATOM 727 O O . GLY A 1 95 ? 8.435 13.446 -4.805 1.00 83.12 95 GLY A O 1
ATOM 728 N N . VAL A 1 96 ? 7.231 11.547 -4.775 1.00 86.19 96 VAL A N 1
ATOM 729 C CA . VAL A 1 96 ? 8.135 10.699 -5.563 1.00 86.19 96 VAL A CA 1
ATOM 730 C C . VAL A 1 96 ? 7.449 10.266 -6.864 1.00 86.19 96 VAL A C 1
ATOM 732 O O . VAL A 1 96 ? 6.226 10.342 -6.972 1.00 86.19 96 VAL A O 1
ATOM 735 N N . GLU A 1 97 ? 8.222 9.817 -7.858 1.00 86.38 97 GLU A N 1
ATOM 736 C CA . GLU A 1 97 ? 7.697 9.407 -9.176 1.00 86.38 97 GLU A CA 1
ATOM 737 C C . GLU A 1 97 ? 6.698 8.240 -9.081 1.00 86.38 97 GLU A C 1
ATOM 739 O O . GLU A 1 97 ? 5.723 8.194 -9.831 1.00 86.38 97 GLU A O 1
ATOM 744 N N . PHE A 1 98 ? 6.913 7.329 -8.128 1.00 93.50 98 PHE A N 1
ATOM 745 C CA . PHE A 1 98 ? 6.011 6.223 -7.827 1.00 93.50 98 PHE A CA 1
ATOM 746 C C . PHE A 1 98 ? 5.552 6.324 -6.362 1.00 93.50 98 PHE A C 1
ATOM 748 O O . PHE A 1 98 ? 6.341 5.991 -5.473 1.00 93.50 98 PHE A O 1
ATOM 755 N N . PRO A 1 99 ? 4.327 6.819 -6.080 1.00 94.69 99 PRO A N 1
ATOM 756 C CA . PRO A 1 99 ? 3.842 7.108 -4.733 1.00 94.69 99 PRO A CA 1
ATOM 757 C C . PRO A 1 99 ? 3.510 5.819 -3.976 1.00 94.69 99 PRO A C 1
ATOM 759 O O . PRO A 1 99 ? 2.352 5.428 -3.813 1.00 94.69 99 PRO A O 1
ATOM 762 N N . THR A 1 100 ? 4.563 5.109 -3.580 1.00 94.81 100 THR A N 1
ATOM 763 C CA . THR A 1 100 ? 4.476 3.772 -3.006 1.00 94.81 100 THR A CA 1
ATOM 764 C C . THR A 1 100 ? 3.736 3.771 -1.683 1.00 94.81 100 THR A C 1
ATOM 766 O O . THR A 1 100 ? 3.875 4.673 -0.858 1.00 94.81 100 THR A O 1
ATOM 769 N N . LEU A 1 101 ? 3.006 2.690 -1.446 1.00 96.56 101 LEU A N 1
ATOM 770 C CA . LEU A 1 101 ? 2.561 2.335 -0.115 1.00 96.56 101 LEU A CA 1
ATOM 771 C C . LEU A 1 101 ? 3.767 1.897 0.721 1.00 96.56 101 LEU A C 1
ATOM 773 O O . LEU A 1 101 ? 4.669 1.208 0.230 1.00 96.56 101 LEU A O 1
ATOM 777 N N . GLN A 1 102 ? 3.781 2.310 1.980 1.00 94.88 102 GLN A N 1
ATOM 778 C CA . GLN A 1 102 ? 4.854 2.028 2.920 1.00 94.88 102 GLN A CA 1
ATOM 779 C C . GLN A 1 102 ? 4.319 1.802 4.333 1.00 94.88 102 GLN A C 1
ATOM 781 O O . GLN A 1 102 ? 3.242 2.277 4.692 1.00 94.88 102 GLN A O 1
ATOM 786 N N . VAL A 1 103 ? 5.119 1.126 5.147 1.00 93.81 103 VAL A N 1
ATOM 787 C CA . VAL A 1 103 ? 4.996 1.038 6.598 1.00 93.81 103 VAL A CA 1
ATOM 788 C C . VAL A 1 103 ? 6.219 1.730 7.189 1.00 93.81 103 VAL A C 1
ATOM 790 O O . VAL A 1 103 ? 7.349 1.305 6.963 1.00 93.81 103 VAL A O 1
ATOM 793 N N . SER A 1 104 ? 6.015 2.825 7.915 1.00 91.00 104 SER A N 1
ATOM 794 C CA . SER A 1 104 ? 7.123 3.605 8.474 1.00 91.00 104 SER A CA 1
ATOM 795 C C . SER A 1 104 ? 6.749 4.291 9.778 1.00 91.00 104 SER A C 1
ATOM 797 O O . SER A 1 104 ? 5.573 4.411 10.130 1.00 91.00 104 SER A O 1
ATOM 799 N N . ALA A 1 105 ? 7.752 4.820 10.480 1.00 86.56 105 ALA A N 1
ATOM 800 C CA . ALA A 1 105 ? 7.489 5.800 11.523 1.00 86.56 105 ALA A CA 1
ATOM 801 C C . ALA A 1 105 ? 6.788 7.020 10.904 1.00 86.56 105 ALA A C 1
ATOM 803 O O . ALA A 1 105 ? 7.062 7.404 9.761 1.00 86.56 105 ALA A O 1
ATOM 804 N N . ALA A 1 106 ? 5.861 7.610 11.649 1.00 66.50 106 ALA A N 1
ATOM 805 C CA . ALA A 1 106 ? 5.135 8.782 11.197 1.00 66.50 106 ALA A CA 1
ATOM 806 C C . ALA A 1 106 ? 6.079 9.961 10.945 1.00 66.50 106 ALA A C 1
ATOM 808 O O . ALA A 1 106 ? 6.800 10.382 11.851 1.00 66.50 106 ALA A O 1
ATOM 809 N N . SER A 1 107 ? 5.994 10.566 9.763 1.00 59.75 107 SER A N 1
ATOM 810 C CA . SER A 1 107 ? 6.187 12.012 9.649 1.00 59.75 107 SER A CA 1
ATOM 811 C C . SER A 1 107 ? 4.816 12.681 9.824 1.00 59.75 107 SER A C 1
ATOM 813 O O . SER A 1 107 ? 3.792 12.007 9.809 1.00 59.75 107 SER A O 1
ATOM 815 N N . SER A 1 108 ? 4.771 13.986 10.074 1.00 55.94 108 SER A N 1
ATOM 816 C CA . SER A 1 108 ? 3.628 14.760 10.600 1.00 55.94 108 SER A CA 1
ATOM 817 C C . SER A 1 108 ? 2.275 14.690 9.852 1.00 55.94 108 SER A C 1
ATOM 819 O O . SER A 1 108 ? 1.345 15.393 10.243 1.00 55.94 108 SER A O 1
ATOM 821 N N . TYR A 1 109 ? 2.132 13.865 8.811 1.00 65.94 109 TYR A N 1
ATOM 822 C CA . TYR A 1 109 ? 0.910 13.675 8.032 1.00 65.94 109 TYR A CA 1
ATOM 823 C C . TYR A 1 109 ? 0.665 12.184 7.757 1.00 65.94 109 TYR A C 1
ATOM 825 O O . TYR A 1 109 ? 1.404 11.550 7.007 1.00 65.94 109 TYR A O 1
ATOM 833 N N . TYR A 1 110 ? -0.391 11.628 8.352 1.00 78.81 110 TYR A N 1
ATOM 834 C CA . TYR A 1 110 ? -0.852 10.267 8.067 1.00 78.81 110 TYR A CA 1
ATOM 835 C C . TYR A 1 110 ? -1.723 10.240 6.814 1.00 78.81 110 TYR A C 1
ATOM 837 O O . TYR A 1 110 ? -2.511 11.163 6.592 1.00 78.81 110 TYR A O 1
ATOM 845 N N . THR A 1 111 ? -1.648 9.156 6.042 1.00 92.69 111 THR A N 1
ATOM 846 C CA . THR A 1 111 ? -2.686 8.858 5.052 1.00 92.69 111 THR A CA 1
ATOM 847 C C . THR A 1 111 ? -3.996 8.583 5.777 1.00 92.69 111 THR A C 1
ATOM 849 O O . THR A 1 111 ? -4.026 7.809 6.733 1.00 92.69 111 THR A O 1
ATOM 852 N N . LYS A 1 112 ? -5.068 9.236 5.325 1.00 94.12 112 LYS A N 1
ATOM 853 C CA . LYS A 1 112 ? -6.425 8.989 5.805 1.00 94.12 112 LYS A CA 1
ATOM 854 C C . LYS A 1 112 ? -7.046 7.881 4.981 1.00 94.12 112 LYS A C 1
ATOM 856 O O . LYS A 1 112 ? -7.197 8.035 3.771 1.00 94.12 112 LYS A O 1
ATOM 861 N N . TRP A 1 113 ? -7.361 6.775 5.637 1.00 96.38 113 TRP A N 1
ATOM 862 C CA . TRP A 1 113 ? -7.892 5.578 5.005 1.00 96.38 113 TRP A CA 1
ATOM 863 C C . TRP A 1 113 ? -9.383 5.434 5.267 1.00 96.38 113 TRP A C 1
ATOM 865 O O . TRP A 1 113 ? -9.825 5.555 6.408 1.00 96.38 113 TRP A O 1
ATOM 875 N N . ALA A 1 114 ? -10.136 5.091 4.230 1.00 96.44 114 ALA A N 1
ATOM 876 C CA . ALA A 1 114 ? -11.528 4.684 4.347 1.00 96.44 114 ALA A CA 1
ATOM 877 C C . ALA A 1 114 ? -11.737 3.320 3.686 1.00 96.44 114 ALA A C 1
ATOM 879 O O . ALA A 1 114 ? -10.927 2.868 2.872 1.00 96.44 114 ALA A O 1
ATOM 880 N N . VAL A 1 115 ? -12.822 2.650 4.068 1.00 96.62 115 VAL A N 1
ATOM 881 C CA . VAL A 1 115 ? -13.277 1.419 3.420 1.00 96.62 115 VAL A CA 1
ATOM 882 C C . VAL A 1 115 ? -14.647 1.685 2.819 1.00 96.62 115 VAL A C 1
ATOM 884 O O . VAL A 1 115 ? -15.620 1.884 3.543 1.00 96.62 115 VAL A O 1
ATOM 887 N N . GLU A 1 116 ? -14.713 1.679 1.496 1.00 95.38 116 GLU A N 1
ATOM 888 C CA . GLU A 1 116 ? -15.912 1.957 0.711 1.00 95.38 116 GLU A CA 1
ATOM 889 C C . GLU A 1 116 ? -16.263 0.702 -0.086 1.00 95.38 116 GLU A C 1
ATOM 891 O O . GLU A 1 116 ? -15.431 0.159 -0.811 1.00 95.38 116 GLU A O 1
ATOM 896 N N . ASP A 1 117 ? -17.472 0.174 0.117 1.00 95.44 117 ASP A N 1
ATOM 897 C CA . ASP A 1 117 ? -17.945 -1.067 -0.515 1.00 95.44 117 ASP A CA 1
ATOM 898 C C . ASP A 1 117 ? -16.984 -2.268 -0.359 1.00 95.44 117 ASP A C 1
ATOM 900 O O . ASP A 1 117 ? -16.902 -3.153 -1.211 1.00 95.44 117 ASP A O 1
ATOM 904 N N . GLY A 1 118 ? -16.249 -2.314 0.759 1.00 96.69 118 GLY A N 1
ATOM 905 C CA . GLY A 1 118 ? -15.270 -3.364 1.066 1.00 96.69 118 GLY A CA 1
ATOM 906 C C . GLY A 1 118 ? -13.884 -3.158 0.444 1.00 96.69 118 GLY A C 1
ATOM 907 O O . GLY A 1 118 ? -13.028 -4.036 0.581 1.00 96.69 118 GLY A O 1
ATOM 908 N N . TYR A 1 119 ? -13.642 -2.017 -0.202 1.00 98.38 119 TYR A N 1
ATOM 909 C CA . TYR A 1 119 ? -12.361 -1.655 -0.801 1.00 98.38 119 TYR A CA 1
ATOM 910 C C . TYR A 1 119 ? -11.724 -0.472 -0.085 1.00 98.38 119 TYR A C 1
ATOM 912 O O . TYR A 1 119 ? -12.401 0.444 0.373 1.00 98.38 119 TYR A O 1
ATOM 920 N N . LEU A 1 120 ? -10.402 -0.500 0.015 1.00 97.94 120 LEU A N 1
ATOM 921 C CA . LEU A 1 120 ? -9.621 0.563 0.620 1.00 97.94 120 LEU A CA 1
ATOM 922 C C . LEU A 1 120 ? -9.603 1.792 -0.296 1.00 97.94 120 LEU A C 1
ATOM 924 O O . LEU A 1 120 ? -9.427 1.658 -1.506 1.00 97.94 120 LEU A O 1
ATOM 928 N N . THR A 1 121 ? -9.702 2.979 0.289 1.00 97.06 121 THR A N 1
ATOM 929 C CA . THR A 1 121 ? -9.385 4.263 -0.348 1.00 97.06 121 THR A CA 1
ATOM 930 C C . THR A 1 121 ? -8.431 5.037 0.558 1.00 97.06 121 THR A C 1
ATOM 932 O O . THR A 1 121 ? -8.470 4.893 1.782 1.00 97.06 121 THR A O 1
ATOM 935 N N . GLY A 1 122 ? -7.531 5.831 -0.022 1.00 95.31 122 GLY A N 1
ATOM 936 C CA . GLY A 1 122 ? -6.538 6.607 0.724 1.00 95.31 122 GLY A CA 1
ATOM 937 C C . GLY A 1 122 ? -6.501 8.055 0.262 1.00 95.31 122 GLY A C 1
ATOM 938 O O . GLY A 1 122 ? -6.388 8.337 -0.929 1.00 95.31 122 GLY A O 1
ATOM 939 N N . ASN A 1 123 ? -6.613 8.992 1.202 1.00 92.00 123 ASN A N 1
ATOM 940 C CA . ASN A 1 123 ? -6.724 10.427 0.924 1.00 92.00 123 ASN A CA 1
ATOM 941 C C . ASN A 1 123 ? -7.804 10.748 -0.137 1.00 92.00 123 ASN A C 1
ATOM 943 O O . ASN A 1 123 ? -7.622 11.644 -0.957 1.00 92.00 123 ASN A O 1
ATOM 947 N N . GLY A 1 124 ? -8.905 9.986 -0.141 1.00 91.56 124 GLY A N 1
ATOM 948 C CA . GLY A 1 124 ? -10.005 10.115 -1.104 1.00 91.56 124 GLY A CA 1
ATOM 949 C C . GLY A 1 124 ? -9.753 9.504 -2.489 1.00 91.56 124 GLY A C 1
ATOM 950 O O . GLY A 1 124 ? -10.634 9.578 -3.335 1.00 91.56 124 GLY A O 1
ATOM 951 N N . SER A 1 125 ? -8.589 8.895 -2.738 1.00 94.12 125 SER A N 1
ATOM 952 C CA . SER A 1 125 ? -8.290 8.200 -3.995 1.00 94.12 125 SER A CA 1
ATOM 953 C C . SER A 1 125 ? -8.455 6.687 -3.859 1.00 94.12 125 SER A C 1
ATOM 955 O O . SER A 1 125 ? -8.095 6.092 -2.839 1.00 94.12 125 SER A O 1
ATOM 957 N N . SER A 1 126 ? -8.940 6.059 -4.9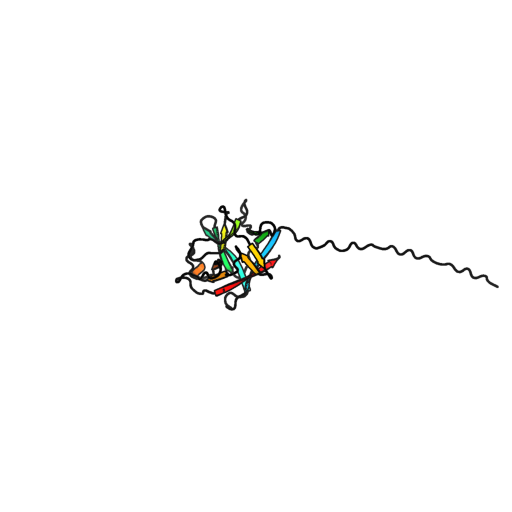27 1.00 95.06 126 SER A N 1
ATOM 958 C CA . SER A 1 126 ? -8.979 4.605 -5.131 1.00 95.06 126 SER A CA 1
ATOM 959 C C . SER A 1 126 ? -8.058 4.145 -6.274 1.00 95.06 126 SER A C 1
ATOM 961 O O . SER A 1 126 ? -8.109 2.986 -6.682 1.00 95.06 126 SER A O 1
ATOM 963 N N . ASN A 1 127 ? -7.205 5.040 -6.789 1.00 96.19 127 ASN A N 1
ATOM 964 C CA . ASN A 1 127 ? -6.319 4.801 -7.931 1.00 96.19 127 ASN A CA 1
ATOM 965 C C . ASN A 1 127 ? -5.047 4.036 -7.517 1.00 96.19 127 ASN A C 1
ATOM 967 O O . ASN A 1 127 ? -3.939 4.589 -7.496 1.00 96.19 127 ASN A O 1
ATOM 971 N N . PHE A 1 128 ? -5.216 2.777 -7.107 1.00 97.69 128 PHE A N 1
ATOM 972 C CA . PHE A 1 128 ? -4.093 1.906 -6.774 1.00 97.69 128 PHE A CA 1
ATOM 973 C C . PHE A 1 128 ? -3.507 1.258 -8.021 1.00 97.69 128 PHE A C 1
ATOM 975 O O . PHE A 1 128 ? -4.217 0.727 -8.875 1.00 97.69 128 PHE A O 1
ATOM 982 N N . ILE A 1 129 ? -2.179 1.239 -8.066 1.00 97.38 129 ILE A N 1
ATOM 983 C CA . ILE A 1 129 ? -1.413 0.650 -9.158 1.00 97.38 129 ILE A CA 1
ATOM 984 C C . ILE A 1 129 ? -0.404 -0.326 -8.576 1.00 97.38 129 ILE A C 1
ATOM 986 O O . ILE A 1 129 ? 0.332 0.006 -7.645 1.00 97.38 129 ILE A O 1
ATOM 990 N N . ALA A 1 130 ? -0.344 -1.519 -9.159 1.00 97.94 130 ALA A N 1
ATOM 991 C CA . ALA A 1 130 ? 0.734 -2.467 -8.940 1.00 97.94 130 ALA A CA 1
ATOM 992 C C . ALA A 1 130 ? 1.685 -2.433 -10.140 1.00 97.94 130 ALA A C 1
ATOM 994 O O . ALA A 1 130 ? 1.239 -2.440 -11.288 1.00 97.94 130 ALA A O 1
ATOM 995 N N . ALA A 1 131 ? 2.992 -2.379 -9.892 1.00 97.75 131 ALA A N 1
ATOM 996 C CA . ALA A 1 131 ? 3.968 -2.311 -10.974 1.00 97.75 131 ALA A CA 1
ATOM 997 C C . ALA A 1 131 ? 5.351 -2.853 -10.592 1.00 97.75 131 ALA A C 1
ATOM 999 O O . ALA A 1 131 ? 5.650 -3.078 -9.418 1.00 97.75 131 ALA A O 1
ATOM 1000 N N . LYS A 1 132 ? 6.194 -3.051 -11.606 1.00 97.50 132 LYS A N 1
ATOM 1001 C CA . LYS A 1 132 ? 7.593 -3.474 -11.498 1.00 97.50 132 LYS A CA 1
ATOM 1002 C C . LYS A 1 132 ? 8.546 -2.366 -11.935 1.00 97.50 132 LYS A C 1
ATOM 1004 O O . LYS A 1 132 ? 8.141 -1.411 -12.595 1.00 97.50 132 LYS A O 1
ATOM 1009 N N . ASN A 1 133 ? 9.827 -2.512 -11.595 1.00 96.25 133 ASN A N 1
ATOM 1010 C CA . ASN A 1 133 ? 10.886 -1.552 -11.939 1.00 96.25 133 ASN A CA 1
ATOM 1011 C C . ASN A 1 133 ? 10.553 -0.113 -11.499 1.00 96.25 133 ASN A C 1
ATOM 1013 O O . ASN A 1 133 ? 10.708 0.849 -12.246 1.00 96.25 133 ASN A O 1
ATOM 1017 N N . THR A 1 134 ? 10.076 0.028 -10.270 1.00 95.31 134 THR A N 1
ATOM 1018 C CA . THR A 1 134 ? 9.571 1.282 -9.686 1.00 95.31 134 THR A CA 1
ATOM 1019 C C . THR A 1 134 ? 10.674 2.182 -9.128 1.00 95.31 134 THR A C 1
ATOM 1021 O O . THR A 1 134 ? 10.405 3.319 -8.747 1.00 95.31 134 THR A O 1
ATOM 1024 N N . GLY A 1 135 ? 11.914 1.683 -9.077 1.00 92.19 135 GLY A N 1
ATOM 1025 C CA . GLY A 1 135 ? 13.059 2.406 -8.525 1.00 92.19 135 GLY A CA 1
ATOM 1026 C C . GLY A 1 135 ? 13.181 2.312 -7.002 1.00 92.19 135 GLY A C 1
ATOM 1027 O O . GLY A 1 135 ? 13.761 3.207 -6.391 1.00 92.19 135 GLY A O 1
ATOM 1028 N N . ASP A 1 136 ? 12.642 1.256 -6.384 1.00 93.19 136 ASP A N 1
ATOM 1029 C CA . ASP A 1 136 ? 12.821 0.989 -4.957 1.00 93.19 136 ASP A CA 1
ATOM 1030 C C . ASP A 1 136 ? 14.306 0.777 -4.577 1.00 93.19 136 ASP A C 1
ATOM 1032 O O . ASP A 1 136 ? 15.073 0.220 -5.375 1.00 93.19 136 ASP A O 1
ATOM 1036 N N . PRO A 1 137 ? 14.741 1.214 -3.375 1.00 92.25 137 PRO A N 1
ATOM 1037 C CA . PRO A 1 137 ? 16.147 1.205 -2.964 1.00 92.25 137 PRO A CA 1
ATOM 1038 C C . PRO A 1 137 ? 16.844 -0.147 -3.122 1.00 92.25 137 PRO A C 1
ATOM 1040 O O . PRO A 1 137 ? 17.973 -0.211 -3.624 1.00 92.25 137 PRO A O 1
ATOM 1043 N N . TYR A 1 138 ? 16.187 -1.234 -2.713 1.00 94.31 138 TYR A N 1
ATOM 1044 C CA . TYR A 1 138 ? 16.763 -2.577 -2.752 1.00 94.31 138 TYR A CA 1
ATOM 1045 C C . TYR A 1 138 ? 16.383 -3.388 -3.993 1.00 94.31 138 TYR A C 1
ATOM 1047 O O . TYR A 1 138 ? 16.824 -4.531 -4.136 1.00 94.31 138 TYR A O 1
ATOM 1055 N N . ASN A 1 139 ? 15.716 -2.760 -4.963 1.00 95.12 139 ASN A N 1
ATOM 1056 C CA . ASN A 1 139 ? 15.367 -3.319 -6.270 1.00 95.12 139 ASN A CA 1
ATOM 1057 C C . ASN A 1 139 ? 14.499 -4.593 -6.217 1.00 95.12 139 ASN A C 1
ATOM 1059 O O . ASN A 1 139 ? 14.521 -5.398 -7.152 1.00 95.12 139 ASN A O 1
ATOM 1063 N N . TYR A 1 140 ? 13.725 -4.797 -5.156 1.00 96.50 140 TYR A N 1
ATOM 1064 C CA . TYR A 1 140 ? 12.739 -5.865 -5.056 1.00 96.50 140 TYR A CA 1
ATOM 1065 C C . TYR A 1 140 ? 11.637 -5.747 -6.111 1.00 96.50 140 TYR A C 1
ATOM 1067 O O . TYR A 1 140 ? 11.098 -6.777 -6.529 1.00 96.50 140 TYR A O 1
ATOM 1075 N N . SER A 1 141 ? 11.352 -4.539 -6.617 1.00 96.50 141 SER A N 1
ATOM 1076 C CA . SER A 1 141 ? 10.364 -4.347 -7.687 1.00 96.50 141 SER A CA 1
ATOM 1077 C C . SER A 1 141 ? 10.763 -4.962 -9.035 1.00 96.50 141 SER A C 1
ATOM 1079 O O . SER A 1 141 ? 9.948 -5.015 -9.956 1.00 96.50 141 SER A O 1
ATOM 1081 N N . LYS A 1 142 ? 12.004 -5.447 -9.191 1.00 96.25 142 LYS A N 1
ATOM 1082 C CA . LYS A 1 142 ? 12.408 -6.215 -10.383 1.00 96.25 142 LYS A CA 1
ATOM 1083 C C . LYS A 1 142 ? 11.658 -7.543 -10.467 1.00 96.25 142 LYS A C 1
ATOM 1085 O O . LYS A 1 142 ? 11.211 -7.954 -11.539 1.00 96.25 142 LYS A O 1
ATOM 1090 N N . ASP A 1 143 ? 11.462 -8.180 -9.318 1.00 95.75 143 ASP A N 1
ATOM 1091 C CA . ASP A 1 143 ? 10.874 -9.515 -9.231 1.00 95.75 143 ASP A CA 1
ATOM 1092 C C . ASP A 1 143 ? 9.443 -9.485 -8.683 1.00 95.75 143 ASP A C 1
ATOM 1094 O O . ASP A 1 143 ? 8.617 -10.312 -9.077 1.00 95.75 143 ASP A O 1
ATOM 1098 N N . SER A 1 144 ? 9.117 -8.497 -7.847 1.00 96.50 144 SER A N 1
ATOM 1099 C CA . SER A 1 144 ? 7.829 -8.369 -7.156 1.00 96.50 144 SER A CA 1
ATOM 1100 C C . SER A 1 144 ? 7.065 -7.128 -7.606 1.00 96.50 144 SER A C 1
ATOM 1102 O O . SER A 1 144 ? 7.661 -6.118 -7.954 1.00 96.50 144 SER A O 1
ATOM 1104 N N . PHE A 1 145 ? 5.736 -7.180 -7.582 1.00 98.19 145 PHE A N 1
ATOM 1105 C CA . PHE A 1 145 ? 4.929 -5.988 -7.833 1.00 98.19 145 PHE A CA 1
ATOM 1106 C C . PHE A 1 145 ? 4.900 -5.119 -6.579 1.00 98.19 145 PHE A C 1
ATOM 1108 O O . PHE A 1 145 ? 4.456 -5.587 -5.532 1.00 98.19 145 PHE A O 1
ATOM 1115 N N . GLN A 1 146 ? 5.351 -3.875 -6.686 1.00 97.94 146 GLN A N 1
ATOM 1116 C CA . GLN A 1 146 ? 5.182 -2.860 -5.652 1.00 97.94 146 GLN A CA 1
ATOM 1117 C C . GLN A 1 146 ? 3.853 -2.141 -5.854 1.00 97.94 146 GLN A C 1
ATOM 1119 O O . GLN A 1 146 ? 3.403 -1.980 -6.990 1.00 97.94 146 GLN A O 1
ATOM 1124 N N . VAL A 1 147 ? 3.232 -1.706 -4.761 1.00 98.31 147 VAL A N 1
ATOM 1125 C CA . VAL A 1 147 ? 1.920 -1.055 -4.798 1.00 98.31 147 VAL A CA 1
ATOM 1126 C C . VAL A 1 147 ? 2.059 0.431 -4.510 1.00 98.31 147 VAL A C 1
ATOM 1128 O O . VAL A 1 147 ? 2.712 0.825 -3.548 1.00 98.31 147 VAL A O 1
ATOM 1131 N N . ALA A 1 148 ? 1.410 1.253 -5.324 1.00 97.38 148 ALA A N 1
ATOM 1132 C CA . ALA A 1 148 ? 1.289 2.691 -5.142 1.00 97.38 148 ALA A CA 1
ATOM 1133 C C . ALA A 1 148 ? -0.176 3.113 -5.062 1.00 97.38 148 ALA A C 1
ATOM 1135 O O . ALA A 1 148 ? -1.064 2.419 -5.559 1.00 97.38 148 ALA A O 1
ATOM 1136 N N . LEU A 1 149 ? -0.400 4.284 -4.471 1.00 97.00 149 LEU A N 1
ATOM 1137 C CA . LEU A 1 149 ? -1.670 4.993 -4.541 1.00 97.00 149 LEU A CA 1
ATOM 1138 C C . LEU A 1 149 ? -1.431 6.351 -5.182 1.00 97.00 149 LEU A C 1
ATOM 1140 O O . LEU A 1 149 ? -0.823 7.243 -4.589 1.00 97.00 149 LEU A O 1
ATOM 1144 N N . PHE A 1 150 ? -1.916 6.500 -6.406 1.00 94.69 150 PHE A N 1
ATOM 1145 C CA . PHE A 1 150 ? -1.842 7.764 -7.113 1.00 94.69 150 PHE A CA 1
ATOM 1146 C C . PHE A 1 150 ? -3.011 8.665 -6.704 1.00 94.69 150 PHE A C 1
ATOM 1148 O O . PHE A 1 150 ? -4.084 8.172 -6.345 1.00 94.69 150 PHE A O 1
ATOM 1155 N N . PRO A 1 151 ? -2.856 9.996 -6.784 1.00 90.06 151 PRO A N 1
ATOM 1156 C CA . PRO A 1 151 ? -4.021 10.867 -6.856 1.00 90.06 151 PRO A CA 1
ATOM 1157 C C . PRO A 1 151 ? -4.887 10.478 -8.065 1.00 90.06 151 PRO A C 1
ATOM 1159 O O . PRO A 1 151 ? -4.415 9.849 -9.019 1.00 90.06 151 PRO A O 1
ATOM 1162 N N . GLU A 1 152 ? -6.163 10.847 -8.029 1.00 83.94 152 GLU A N 1
ATOM 1163 C CA . GLU A 1 152 ? -7.080 10.588 -9.137 1.00 83.94 152 GLU A CA 1
ATOM 1164 C C . GLU A 1 152 ? -6.530 11.177 -10.450 1.00 83.94 152 GLU A C 1
ATOM 1166 O O . GLU A 1 152 ? -6.041 12.308 -10.486 1.00 83.94 152 GLU A O 1
ATOM 1171 N N . GLY A 1 153 ? -6.539 10.378 -11.520 1.00 80.56 153 GLY A N 1
ATOM 1172 C CA . GLY A 1 153 ? -5.962 10.751 -12.818 1.00 80.56 153 GLY A CA 1
ATOM 1173 C C . GLY A 1 153 ? -4.427 10.754 -12.883 1.00 80.56 153 GLY A C 1
ATOM 1174 O O . GLY A 1 153 ? -3.868 11.015 -13.948 1.00 80.56 153 GLY A O 1
ATOM 1175 N N . GLY A 1 154 ? -3.731 10.460 -11.780 1.00 85.31 154 GLY A N 1
ATOM 1176 C CA . GLY A 1 154 ? -2.288 10.234 -11.776 1.00 85.31 154 GLY A CA 1
ATOM 1177 C C . GLY A 1 154 ? -1.918 8.954 -12.526 1.00 85.31 154 GLY A C 1
ATOM 1178 O O . GLY A 1 154 ? -2.631 7.955 -12.445 1.00 85.31 154 GLY A O 1
ATOM 1179 N N . ILE A 1 155 ? -0.793 8.990 -13.243 1.00 83.94 155 ILE A N 1
ATOM 1180 C CA . ILE A 1 155 ? -0.268 7.851 -14.003 1.00 83.94 155 ILE A CA 1
ATOM 1181 C C . ILE A 1 155 ? 1.189 7.564 -13.616 1.00 83.94 155 ILE A C 1
ATOM 1183 O O . ILE A 1 155 ? 1.912 8.502 -13.260 1.00 83.94 155 ILE A O 1
ATOM 1187 N N . PRO A 1 156 ? 1.652 6.305 -13.709 1.00 85.88 156 PRO A N 1
ATOM 1188 C CA . PRO A 1 156 ? 3.039 5.961 -13.424 1.00 85.88 156 PRO A CA 1
ATOM 1189 C C . PRO A 1 156 ? 4.030 6.603 -14.393 1.00 85.88 156 PRO A C 1
ATOM 1191 O O . PRO A 1 156 ? 3.729 6.859 -15.561 1.00 85.88 156 PRO A O 1
ATOM 1194 N N . GLY A 1 157 ? 5.247 6.822 -13.896 1.00 84.88 157 GLY A N 1
ATOM 1195 C CA . GLY A 1 157 ? 6.369 7.291 -14.697 1.00 84.88 157 GLY A CA 1
ATOM 1196 C C . GLY A 1 157 ? 6.762 6.321 -15.817 1.00 84.88 157 GLY A C 1
ATOM 1197 O O . GLY A 1 157 ? 6.503 5.120 -15.763 1.00 84.88 157 GLY A O 1
ATOM 1198 N N . ARG A 1 158 ? 7.441 6.846 -16.843 1.00 80.81 158 ARG A N 1
ATOM 1199 C CA . ARG A 1 158 ? 7.747 6.121 -18.096 1.00 80.81 158 ARG A CA 1
ATOM 1200 C C . ARG A 1 158 ? 8.669 4.906 -17.947 1.00 80.81 158 ARG A C 1
ATOM 1202 O O . ARG A 1 158 ? 8.828 4.155 -18.903 1.00 80.81 158 ARG A O 1
ATOM 1209 N N . TYR A 1 159 ? 9.350 4.782 -16.811 1.00 85.81 159 TYR A N 1
ATOM 1210 C CA . TYR A 1 159 ? 10.335 3.727 -16.557 1.00 85.81 159 TYR A CA 1
ATOM 1211 C C . TYR A 1 159 ? 9.775 2.553 -15.757 1.00 85.81 159 TYR A C 1
ATOM 1213 O O . TYR A 1 159 ? 10.425 1.514 -15.667 1.00 85.81 159 TYR A O 1
ATOM 1221 N N . VAL A 1 160 ? 8.567 2.714 -15.220 1.00 93.44 160 VAL A N 1
ATOM 1222 C CA . VAL A 1 160 ? 7.834 1.667 -14.522 1.00 93.44 160 VAL A CA 1
ATOM 1223 C C . VAL A 1 160 ? 7.306 0.666 -15.553 1.00 93.44 160 VAL A C 1
ATOM 1225 O O . VAL A 1 160 ? 6.808 1.057 -16.610 1.00 93.44 160 VAL A O 1
ATOM 1228 N N . THR A 1 161 ? 7.410 -0.629 -15.265 1.00 95.56 161 THR A N 1
ATOM 1229 C CA . THR A 1 161 ? 6.941 -1.703 -16.153 1.00 95.56 161 THR A CA 1
ATOM 1230 C C . THR A 1 161 ? 5.826 -2.511 -15.506 1.00 95.56 161 THR A C 1
ATOM 1232 O O . THR A 1 161 ? 5.570 -2.394 -14.309 1.00 95.56 161 THR A O 1
ATOM 1235 N N . ASP A 1 162 ? 5.147 -3.335 -16.308 1.00 95.56 162 ASP A N 1
ATOM 1236 C CA . ASP A 1 162 ? 4.096 -4.249 -15.836 1.00 95.56 162 ASP A CA 1
ATOM 1237 C C . ASP A 1 162 ? 2.985 -3.529 -15.051 1.00 95.56 162 ASP A C 1
ATOM 1239 O O . ASP A 1 162 ? 2.393 -4.079 -14.128 1.00 95.56 162 ASP A O 1
ATOM 1243 N N . VAL A 1 163 ? 2.717 -2.272 -15.411 1.00 96.12 163 VAL A N 1
ATOM 1244 C CA . VAL A 1 163 ? 1.708 -1.428 -14.768 1.00 96.12 163 VAL A CA 1
ATOM 1245 C C . VAL A 1 163 ? 0.338 -2.084 -14.889 1.00 96.12 163 VAL A C 1
ATOM 1247 O O . VAL A 1 163 ? -0.111 -2.401 -15.991 1.00 96.12 163 VAL A O 1
ATOM 1250 N N . THR A 1 164 ? -0.332 -2.257 -13.755 1.00 96.19 164 THR A N 1
ATOM 1251 C CA . THR A 1 164 ? -1.694 -2.776 -13.706 1.00 96.19 164 THR A CA 1
ATOM 1252 C C . THR A 1 164 ? -2.502 -2.065 -12.635 1.00 96.19 164 THR A C 1
ATOM 1254 O O . THR A 1 164 ? -2.044 -1.893 -11.502 1.00 96.19 164 THR A O 1
ATOM 1257 N N . ASP A 1 165 ? -3.728 -1.699 -12.991 1.00 96.88 165 ASP A N 1
ATOM 1258 C CA . ASP A 1 165 ? -4.691 -1.165 -12.039 1.00 96.88 165 ASP A CA 1
ATOM 1259 C C . ASP A 1 165 ? -5.144 -2.282 -11.097 1.00 96.88 165 ASP A C 1
ATOM 1261 O O . ASP A 1 165 ? -5.340 -3.440 -11.502 1.00 96.88 165 ASP A O 1
ATOM 1265 N N . VAL A 1 166 ? -5.286 -1.938 -9.821 1.00 98.06 166 VAL A N 1
ATOM 1266 C CA . VAL A 1 166 ? -5.733 -2.861 -8.780 1.00 98.06 166 VAL A CA 1
ATOM 1267 C C . VAL A 1 166 ? -6.744 -2.177 -7.872 1.00 98.06 166 VAL A C 1
ATOM 1269 O O . VAL A 1 166 ? -6.673 -0.981 -7.618 1.00 98.06 166 VAL A O 1
ATOM 1272 N N . LYS A 1 167 ? -7.678 -2.950 -7.328 1.00 98.44 167 LYS A N 1
ATOM 1273 C CA . LYS A 1 167 ? -8.473 -2.561 -6.163 1.00 98.44 167 LYS A CA 1
ATOM 1274 C C . LYS A 1 167 ? -7.986 -3.347 -4.961 1.00 98.44 167 LYS A C 1
ATOM 1276 O O . LYS A 1 167 ? -7.642 -4.522 -5.083 1.00 98.44 167 LYS A O 1
ATOM 1281 N N . ILE A 1 168 ? -7.977 -2.713 -3.796 1.00 98.56 168 ILE A N 1
ATOM 1282 C CA . ILE A 1 168 ? -7.512 -3.342 -2.560 1.00 98.56 168 ILE A CA 1
ATOM 1283 C C . ILE A 1 168 ? -8.721 -3.720 -1.712 1.00 98.56 168 ILE A C 1
ATOM 1285 O O . ILE A 1 168 ? -9.314 -2.874 -1.051 1.00 98.56 168 ILE A O 1
ATOM 1289 N N . LYS A 1 169 ? -9.106 -4.993 -1.746 1.00 98.62 1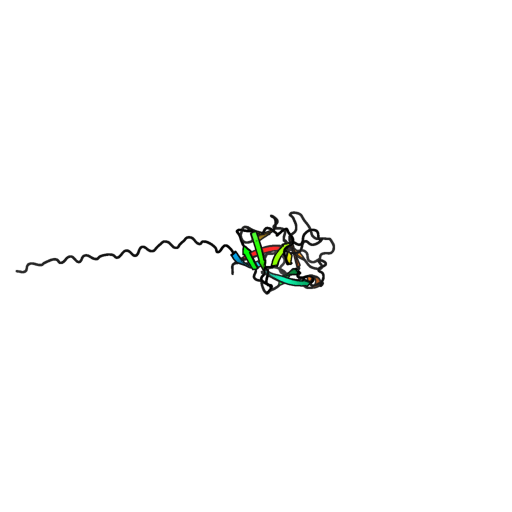69 LYS A N 1
AT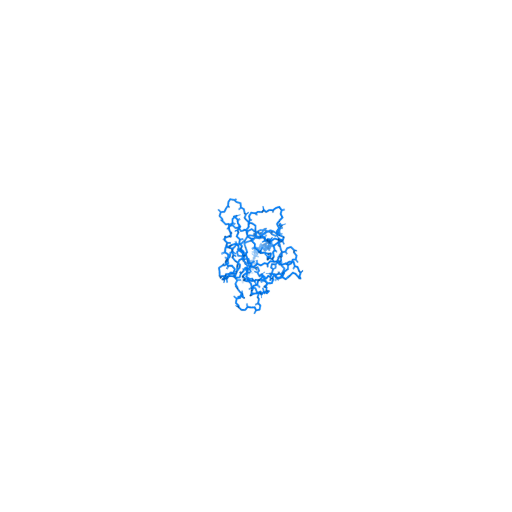OM 1290 C CA . LYS A 1 169 ? -10.177 -5.551 -0.922 1.00 98.62 169 LYS A CA 1
ATOM 1291 C C . LYS A 1 169 ? -9.717 -5.687 0.525 1.00 98.62 169 LYS A C 1
ATOM 1293 O O . LYS A 1 169 ? -8.635 -6.215 0.785 1.00 98.62 169 LYS A O 1
ATOM 1298 N N . VAL A 1 170 ? -10.566 -5.267 1.457 1.00 98.19 170 VAL A N 1
ATOM 1299 C CA . VAL A 1 170 ? -10.319 -5.349 2.900 1.00 98.19 170 VAL A CA 1
ATOM 1300 C C . VAL A 1 170 ? -11.026 -6.571 3.482 1.00 98.19 170 VAL A C 1
ATOM 1302 O O . VAL A 1 170 ? -12.216 -6.787 3.251 1.00 98.19 170 VAL A O 1
ATOM 1305 N N . VAL A 1 171 ? -10.292 -7.377 4.247 1.00 97.56 171 VAL A N 1
ATOM 1306 C CA . VAL A 1 171 ? -10.808 -8.549 4.964 1.00 97.56 171 VAL A CA 1
ATOM 1307 C C . VAL A 1 171 ? -10.518 -8.380 6.450 1.00 97.56 171 VAL A C 1
ATOM 1309 O O . VAL A 1 171 ? -9.362 -8.237 6.836 1.00 97.56 171 VAL A O 1
ATOM 1312 N N . TYR A 1 172 ? -11.561 -8.400 7.275 1.00 94.56 172 TYR A N 1
ATOM 1313 C CA . TYR A 1 172 ? -11.455 -8.345 8.736 1.00 94.56 172 TYR A CA 1
ATOM 1314 C C . TYR A 1 172 ? -11.125 -9.737 9.292 1.00 94.56 172 TYR A C 1
ATOM 1316 O O . TYR A 1 172 ? -11.730 -10.717 8.846 1.00 94.56 172 TYR A O 1
ATOM 1324 N N . VAL A 1 173 ? -10.176 -9.825 10.234 1.00 92.50 173 VAL A N 1
ATOM 1325 C CA . VAL A 1 173 ? -9.634 -11.095 10.768 1.00 92.50 173 VAL A CA 1
ATOM 1326 C C . VAL A 1 173 ? -9.557 -11.151 12.288 1.00 92.50 173 VAL A C 1
ATOM 1328 O O . VAL A 1 173 ? -9.425 -10.084 12.929 1.00 92.50 173 VAL A O 1
#

Organism: Wickerhamomyces ciferrii (strain ATCC 14091 / BCRC 22168 / CBS 111 / JCM 3599 / NBRC 0793 / NRRL Y-1031 F-60-10) (NCBI:txid1206466)